Protein AF-A0A1Y6HIU4-F1 (afdb_monomer)

Structure (mmCIF, N/CA/C/O backbone):
data_AF-A0A1Y6HIU4-F1
#
_entry.id   AF-A0A1Y6HIU4-F1
#
loop_
_atom_site.group_PDB
_atom_site.id
_atom_site.type_symbol
_atom_site.label_atom_id
_atom_site.label_alt_id
_atom_site.label_comp_id
_atom_site.label_asym_id
_atom_site.label_entity_id
_atom_site.label_seq_id
_atom_site.pdbx_PDB_ins_code
_atom_site.Cartn_x
_atom_site.Cartn_y
_atom_site.Cartn_z
_atom_site.occupancy
_atom_site.B_iso_or_equiv
_atom_site.auth_seq_id
_atom_site.auth_comp_id
_atom_site.auth_asym_id
_atom_site.auth_atom_id
_atom_site.pdbx_PDB_model_num
ATOM 1 N N . MET A 1 1 ? 2.220 -11.453 2.843 1.00 41.94 1 MET A N 1
ATOM 2 C CA . MET A 1 1 ? 3.490 -11.785 2.184 1.00 41.94 1 MET A CA 1
ATOM 3 C C . MET A 1 1 ? 4.290 -10.498 2.107 1.00 41.94 1 MET A C 1
ATOM 5 O O . MET A 1 1 ? 4.022 -9.711 1.220 1.00 41.94 1 MET A O 1
ATOM 9 N N . MET A 1 2 ? 5.089 -10.189 3.134 1.00 50.50 2 MET A N 1
ATOM 10 C CA . MET A 1 2 ? 6.058 -9.087 3.047 1.00 50.50 2 MET A CA 1
ATOM 11 C C . MET A 1 2 ? 7.209 -9.565 2.162 1.00 50.50 2 MET A C 1
ATOM 13 O O . MET A 1 2 ? 7.617 -10.719 2.316 1.00 50.50 2 MET A O 1
ATOM 17 N N . GLY A 1 3 ? 7.715 -8.724 1.262 1.00 46.50 3 GLY A N 1
ATOM 18 C CA . GLY A 1 3 ? 8.957 -9.013 0.542 1.00 46.50 3 GLY A CA 1
ATOM 19 C C . GLY A 1 3 ? 10.105 -9.273 1.526 1.00 46.50 3 GLY A C 1
ATOM 20 O O . GLY A 1 3 ? 10.501 -8.379 2.272 1.00 46.50 3 GLY A O 1
ATOM 21 N N . LEU A 1 4 ? 10.603 -10.512 1.570 1.00 49.50 4 LEU A N 1
ATOM 22 C CA . LEU A 1 4 ? 11.748 -10.915 2.387 1.00 49.50 4 LEU A CA 1
ATOM 23 C C . LEU A 1 4 ? 12.969 -11.011 1.474 1.00 49.50 4 LEU A C 1
ATOM 25 O O . LEU A 1 4 ? 13.122 -11.986 0.739 1.00 49.50 4 LEU A O 1
ATOM 29 N N . LEU A 1 5 ? 13.826 -9.995 1.518 1.00 61.09 5 LEU A N 1
ATOM 30 C CA . LEU A 1 5 ? 15.212 -10.165 1.095 1.00 61.09 5 LEU A CA 1
ATOM 31 C C . LEU A 1 5 ? 15.957 -10.972 2.181 1.00 61.09 5 LEU A C 1
ATOM 33 O O . LEU A 1 5 ? 15.461 -11.068 3.308 1.00 61.09 5 LEU A O 1
ATOM 37 N N . PRO A 1 6 ? 17.137 -11.551 1.883 1.00 57.31 6 PRO A N 1
ATOM 38 C CA . PRO A 1 6 ? 17.939 -12.291 2.868 1.00 57.31 6 PRO A CA 1
ATOM 39 C C . PRO A 1 6 ? 18.219 -11.496 4.156 1.00 57.31 6 PRO A C 1
ATOM 41 O O . PRO A 1 6 ? 18.352 -12.078 5.226 1.00 57.31 6 PRO A O 1
ATOM 44 N N . GLU A 1 7 ? 18.230 -10.167 4.045 1.00 65.56 7 GLU A N 1
ATOM 45 C CA . GLU A 1 7 ? 18.485 -9.204 5.122 1.00 65.56 7 GLU A CA 1
ATOM 46 C C . GLU A 1 7 ? 17.248 -8.891 5.994 1.00 65.56 7 GLU A C 1
ATOM 48 O O . GLU A 1 7 ? 17.335 -8.118 6.948 1.00 65.56 7 GLU A O 1
ATOM 53 N N . GLY A 1 8 ? 16.078 -9.461 5.674 1.00 59.47 8 GLY A N 1
ATOM 54 C CA . GLY A 1 8 ? 14.808 -9.212 6.362 1.00 59.47 8 GLY A CA 1
ATOM 55 C C . GLY A 1 8 ? 13.798 -8.391 5.542 1.00 59.47 8 GLY A C 1
ATOM 56 O O . GLY A 1 8 ? 13.916 -8.290 4.317 1.00 59.47 8 GLY A O 1
ATOM 57 N N . PRO A 1 9 ? 12.749 -7.839 6.188 1.00 60.72 9 PRO A N 1
ATOM 58 C CA . PRO A 1 9 ? 11.727 -7.050 5.507 1.00 60.72 9 PRO A CA 1
ATOM 59 C C . PRO A 1 9 ? 12.329 -5.759 4.946 1.00 60.72 9 PRO A C 1
ATOM 61 O O . PRO A 1 9 ? 12.770 -4.897 5.706 1.00 60.72 9 PRO A O 1
ATOM 64 N N . VAL A 1 10 ? 12.307 -5.597 3.624 1.00 65.44 10 VAL A N 1
ATOM 65 C CA . VAL A 1 10 ? 12.750 -4.360 2.969 1.00 65.44 10 VAL A CA 1
ATOM 66 C C . VAL A 1 10 ? 11.538 -3.648 2.391 1.00 65.44 10 VAL A C 1
ATOM 68 O O . VAL A 1 10 ? 10.886 -4.135 1.472 1.00 65.44 10 VAL A O 1
ATOM 71 N N . GLY A 1 11 ? 11.220 -2.483 2.956 1.00 68.19 11 GLY A N 1
ATOM 72 C CA . GLY A 1 11 ? 10.183 -1.614 2.416 1.00 68.19 11 GLY A CA 1
ATOM 73 C C . GLY A 1 11 ? 10.706 -0.857 1.203 1.00 68.19 11 GLY A C 1
ATOM 74 O O . GLY A 1 11 ? 11.642 -0.070 1.335 1.00 68.19 11 GLY A O 1
ATOM 75 N N . MET A 1 12 ? 10.099 -1.063 0.035 1.00 78.38 12 MET A N 1
ATOM 76 C CA . MET A 1 12 ? 10.446 -0.303 -1.164 1.00 78.38 12 MET A CA 1
ATOM 77 C C . MET A 1 12 ? 9.614 0.983 -1.240 1.00 78.38 12 MET A C 1
ATOM 79 O O . MET A 1 12 ? 8.515 1.094 -0.683 1.00 78.38 12 MET A O 1
ATOM 83 N N . ARG A 1 13 ? 10.150 1.983 -1.939 1.00 83.44 13 ARG A N 1
ATOM 84 C CA . ARG A 1 13 ? 9.465 3.235 -2.279 1.00 83.44 13 ARG A CA 1
ATOM 85 C C . ARG A 1 13 ? 9.791 3.590 -3.721 1.00 83.44 13 ARG A C 1
ATOM 87 O O . ARG A 1 13 ? 10.888 3.288 -4.186 1.00 83.44 13 ARG A O 1
ATOM 94 N N . LEU A 1 14 ? 8.855 4.239 -4.406 1.00 86.06 14 LEU A N 1
ATOM 95 C CA . LEU A 1 14 ? 9.185 4.915 -5.654 1.00 86.06 14 LEU A CA 1
ATOM 96 C C . LEU A 1 14 ? 9.860 6.254 -5.328 1.00 8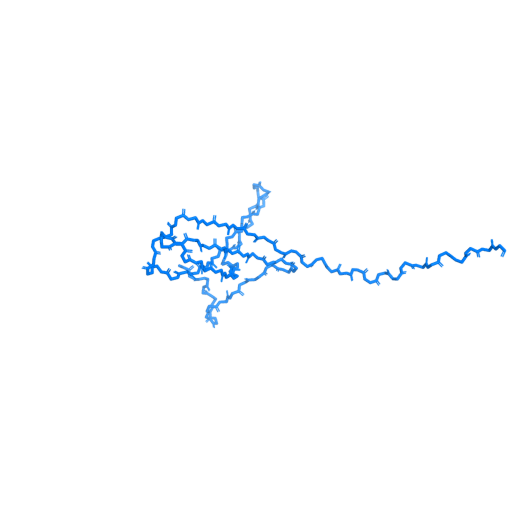6.06 14 LEU A C 1
ATOM 98 O O . LEU A 1 14 ? 9.394 6.959 -4.430 1.00 86.06 14 LEU A O 1
ATOM 102 N N . PRO A 1 15 ? 10.937 6.627 -6.036 1.00 84.19 15 PRO A N 1
ATOM 103 C CA . PRO A 1 15 ? 11.490 7.971 -5.945 1.00 84.19 15 PRO A CA 1
ATOM 104 C C . PRO A 1 15 ? 10.428 9.017 -6.295 1.00 84.19 15 PRO A C 1
ATOM 106 O O . PRO A 1 15 ? 9.665 8.830 -7.239 1.00 84.19 15 PRO A O 1
ATOM 109 N N . GLY A 1 16 ? 10.361 10.097 -5.517 1.00 86.50 16 GLY A N 1
ATOM 110 C CA . GLY A 1 16 ? 9.440 11.211 -5.760 1.00 86.50 16 GLY A CA 1
ATOM 111 C C . GLY A 1 16 ? 7.957 10.914 -5.522 1.00 86.50 16 GLY A C 1
ATOM 112 O O . GLY A 1 16 ? 7.177 11.852 -5.482 1.00 86.50 16 GLY A O 1
ATOM 113 N N . GLU A 1 17 ? 7.541 9.664 -5.298 1.00 89.88 17 GLU A N 1
ATOM 114 C CA . GLU A 1 17 ? 6.124 9.307 -5.188 1.00 89.88 17 GLU A CA 1
ATOM 115 C C . GLU A 1 17 ? 5.805 8.654 -3.841 1.00 89.88 17 GLU A C 1
ATOM 117 O O . GLU A 1 17 ? 6.442 7.688 -3.411 1.00 89.88 17 GLU A O 1
ATOM 122 N N . THR A 1 18 ? 4.774 9.162 -3.168 1.00 91.88 18 THR A N 1
ATOM 123 C CA . THR A 1 18 ? 4.245 8.574 -1.935 1.00 91.88 18 THR A CA 1
ATOM 124 C C . THR A 1 18 ? 2.774 8.235 -2.094 1.00 91.88 18 THR A C 1
ATOM 126 O O . THR A 1 18 ? 1.928 9.117 -2.216 1.00 91.88 18 THR A O 1
ATOM 129 N N . MET A 1 19 ? 2.462 6.944 -1.993 1.00 94.75 19 MET A N 1
ATOM 130 C CA . MET A 1 19 ? 1.084 6.471 -1.930 1.00 94.75 19 MET A CA 1
ATOM 131 C C . MET A 1 19 ? 0.549 6.576 -0.504 1.00 94.75 19 MET A C 1
ATOM 133 O O . MET A 1 19 ? 1.201 6.165 0.462 1.00 94.75 19 MET A O 1
ATOM 137 N N . LEU A 1 20 ? -0.668 7.088 -0.381 1.00 95.50 20 LEU A N 1
ATOM 138 C CA . LEU A 1 20 ? -1.417 7.205 0.860 1.00 95.50 20 LEU A CA 1
ATOM 139 C C . LEU A 1 20 ? -2.744 6.463 0.738 1.00 95.50 20 LEU A C 1
ATOM 141 O O . LEU A 1 20 ? -3.372 6.439 -0.323 1.00 95.50 20 LEU A O 1
ATOM 145 N N . ALA A 1 21 ? -3.214 5.929 1.858 1.00 96.44 21 ALA A N 1
ATOM 146 C CA . ALA A 1 21 ? -4.595 5.502 1.992 1.00 96.44 21 ALA A CA 1
ATOM 147 C C . ALA A 1 21 ? -5.224 6.125 3.234 1.00 96.44 21 ALA A C 1
ATOM 149 O O . ALA A 1 21 ? -4.605 6.207 4.296 1.00 96.44 21 ALA A O 1
ATOM 150 N N . ALA A 1 22 ? -6.477 6.537 3.083 1.00 96.06 22 ALA A N 1
ATOM 151 C CA . ALA A 1 22 ? -7.349 6.930 4.172 1.00 96.06 22 ALA A CA 1
ATOM 152 C C . ALA A 1 22 ? -8.524 5.955 4.227 1.00 96.06 22 ALA A C 1
ATOM 154 O O . ALA A 1 22 ? -9.186 5.704 3.220 1.00 96.06 22 ALA A O 1
ATOM 155 N N . VAL A 1 23 ? -8.794 5.413 5.407 1.00 96.00 23 VAL A N 1
ATOM 156 C CA . VAL A 1 23 ? -9.900 4.492 5.656 1.00 96.00 23 VAL A CA 1
ATOM 157 C C . VAL A 1 23 ? -10.889 5.131 6.618 1.00 96.00 23 VAL A C 1
ATOM 159 O O . VAL A 1 23 ? -10.503 5.762 7.603 1.00 96.00 23 VAL A O 1
ATOM 162 N N . THR A 1 24 ? -12.178 4.974 6.328 1.00 96.38 24 THR A N 1
ATOM 163 C CA . THR A 1 24 ? -13.268 5.386 7.221 1.00 96.38 24 THR A CA 1
ATOM 164 C C . THR A 1 24 ? -14.033 4.145 7.658 1.00 96.38 24 THR A C 1
ATOM 166 O O . THR A 1 24 ? -14.530 3.384 6.820 1.00 96.38 24 THR A O 1
ATOM 169 N N . GLY A 1 25 ? -14.086 3.925 8.970 1.00 94.94 25 GLY A N 1
ATOM 170 C CA . GLY A 1 25 ? -14.807 2.821 9.594 1.00 94.94 25 GLY A CA 1
ATOM 171 C C . GLY A 1 25 ? -16.307 3.093 9.746 1.00 94.94 25 GLY A C 1
ATOM 172 O O . GLY A 1 25 ? -16.784 4.204 9.507 1.00 94.94 25 GLY A O 1
ATOM 173 N N . ALA A 1 26 ? -17.068 2.075 10.144 1.00 94.38 26 ALA A N 1
ATOM 174 C CA . ALA A 1 26 ? -18.518 2.143 10.304 1.00 94.38 26 ALA A CA 1
ATOM 175 C C . ALA A 1 26 ? -18.956 3.084 11.437 1.00 94.38 26 ALA A C 1
ATOM 177 O O . ALA A 1 26 ? -20.040 3.656 11.356 1.00 94.38 26 ALA A O 1
ATOM 178 N N . SER A 1 27 ? -18.111 3.292 12.451 1.00 93.69 27 SER A N 1
ATOM 179 C CA . SER A 1 27 ? -18.338 4.297 13.500 1.00 93.69 27 SER A CA 1
ATOM 180 C C . SER A 1 27 ? -18.030 5.733 13.053 1.00 93.69 27 SER A C 1
ATOM 182 O O . SER A 1 27 ? -18.210 6.671 13.825 1.00 93.69 27 SER A O 1
ATOM 184 N N . GLY A 1 28 ? -17.527 5.920 11.827 1.00 93.69 28 GLY A N 1
ATOM 185 C CA . GLY A 1 28 ? -17.058 7.206 11.307 1.00 93.69 28 GLY A CA 1
ATOM 186 C C . GLY A 1 28 ? -15.616 7.549 11.695 1.00 93.69 28 GLY A C 1
ATOM 187 O O . GLY A 1 28 ? -15.087 8.562 11.231 1.00 93.69 28 GLY A O 1
ATOM 188 N N . LYS A 1 29 ? -14.947 6.710 12.500 1.00 93.69 29 LYS A N 1
ATOM 189 C CA . LYS A 1 29 ? -13.517 6.853 12.805 1.00 93.69 29 LYS A CA 1
ATOM 190 C C . LYS A 1 29 ? -12.683 6.767 11.530 1.00 93.69 29 LYS A C 1
ATOM 192 O O . LYS A 1 29 ? -12.915 5.911 10.676 1.00 93.69 29 LYS A O 1
ATOM 197 N N . LYS A 1 30 ? -11.688 7.647 11.424 1.00 94.19 30 LYS A N 1
ATOM 198 C CA . LYS A 1 30 ? -10.781 7.730 10.278 1.00 94.19 30 LYS A CA 1
ATOM 199 C C . LYS A 1 30 ? -9.379 7.307 10.684 1.00 94.19 30 LYS A C 1
ATOM 201 O O . LYS A 1 30 ? -8.907 7.689 11.750 1.00 94.19 30 LYS A O 1
ATOM 206 N N . GLN A 1 31 ? -8.721 6.554 9.816 1.00 94.94 31 GLN A N 1
ATOM 207 C CA . GLN A 1 31 ? -7.295 6.254 9.911 1.00 94.94 31 GLN A CA 1
ATOM 208 C C . GLN A 1 31 ? -6.660 6.605 8.566 1.00 94.94 31 GLN A C 1
ATOM 210 O O . GLN A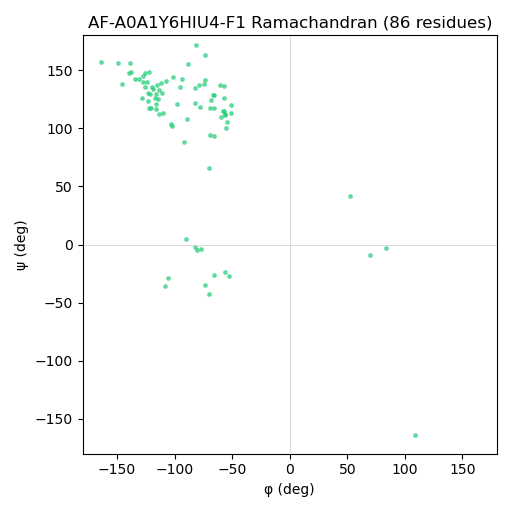 1 31 ? -7.293 6.440 7.524 1.00 94.94 31 GLN A O 1
ATOM 215 N N . ALA A 1 32 ? -5.429 7.100 8.572 1.00 95.00 32 ALA A N 1
ATOM 216 C CA . ALA A 1 32 ? -4.686 7.377 7.351 1.00 95.00 32 ALA A CA 1
ATOM 217 C C . ALA A 1 32 ? -3.228 6.971 7.534 1.00 95.00 32 ALA A C 1
ATOM 219 O O . ALA A 1 32 ? -2.693 7.048 8.639 1.00 95.00 32 ALA A O 1
ATOM 220 N N . GLY A 1 33 ? -2.596 6.530 6.453 1.00 93.56 33 GLY A N 1
ATOM 221 C CA . GLY A 1 33 ? -1.217 6.070 6.492 1.00 93.56 33 GLY A CA 1
ATOM 222 C C . GLY A 1 33 ? -0.597 5.993 5.108 1.00 93.56 33 GLY A C 1
ATOM 223 O O . GLY A 1 33 ? -1.295 5.890 4.096 1.00 93.56 33 GLY A O 1
ATOM 224 N N . SER A 1 34 ? 0.733 6.044 5.080 1.00 92.19 34 SER A N 1
ATOM 225 C CA . SER A 1 34 ? 1.494 5.771 3.867 1.00 92.19 34 SER A CA 1
ATOM 226 C C . SER A 1 34 ? 1.484 4.279 3.560 1.00 92.19 34 SER A C 1
ATOM 228 O O . SER A 1 34 ? 1.551 3.444 4.465 1.00 92.19 34 SER A O 1
ATOM 230 N N . LEU A 1 35 ? 1.389 3.957 2.275 1.00 92.62 35 LEU A N 1
ATOM 231 C CA . LEU A 1 35 ? 1.537 2.604 1.775 1.00 92.62 35 LEU A CA 1
ATOM 232 C C . LEU A 1 35 ? 2.985 2.368 1.346 1.00 92.62 35 LEU A C 1
ATOM 234 O O . LEU A 1 35 ? 3.624 3.233 0.748 1.00 92.62 35 LEU A O 1
ATOM 238 N N . VAL A 1 36 ? 3.485 1.168 1.607 1.00 90.88 36 VAL A N 1
ATOM 239 C CA . VAL A 1 36 ? 4.828 0.738 1.209 1.00 90.88 36 VAL A CA 1
ATOM 240 C C . VAL A 1 36 ? 4.729 -0.009 -0.112 1.00 90.88 36 VAL A C 1
ATOM 242 O O . VAL A 1 36 ? 3.832 -0.838 -0.272 1.00 90.88 36 VAL A O 1
ATOM 245 N N . LEU A 1 37 ? 5.630 0.271 -1.054 1.00 90.94 37 LEU A N 1
ATOM 246 C CA . LEU A 1 37 ? 5.737 -0.532 -2.268 1.00 90.94 37 LEU A CA 1
ATOM 247 C C . LEU A 1 37 ? 6.296 -1.902 -1.864 1.00 90.94 37 LEU A C 1
ATOM 249 O O . LEU A 1 37 ? 7.387 -1.999 -1.308 1.00 90.94 37 LEU A O 1
ATOM 253 N N . ASP A 1 38 ? 5.515 -2.951 -2.083 1.00 86.38 38 ASP A N 1
ATOM 254 C CA . ASP A 1 38 ? 5.848 -4.317 -1.662 1.00 86.38 38 ASP A CA 1
ATOM 255 C C . ASP A 1 38 ? 6.273 -5.180 -2.848 1.00 86.38 38 ASP A C 1
ATOM 257 O O . ASP A 1 38 ? 7.063 -6.1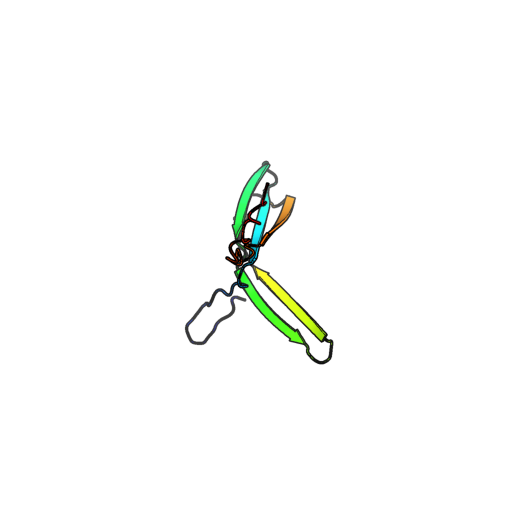06 -2.693 1.00 86.38 38 ASP A O 1
ATOM 261 N N . THR A 1 39 ? 5.766 -4.896 -4.049 1.00 85.50 39 THR A N 1
ATOM 262 C CA . THR A 1 39 ? 6.108 -5.670 -5.246 1.00 85.50 39 THR A CA 1
ATOM 263 C C . THR A 1 39 ? 6.155 -4.784 -6.480 1.00 85.50 39 THR A C 1
ATOM 265 O O . THR A 1 39 ? 5.277 -3.947 -6.697 1.00 85.50 39 THR A O 1
ATOM 268 N N . VAL A 1 40 ? 7.171 -5.030 -7.305 1.00 89.00 40 VAL A N 1
ATOM 269 C CA . VAL A 1 40 ? 7.316 -4.496 -8.658 1.00 89.00 40 VAL A CA 1
ATOM 270 C C . VAL A 1 40 ? 7.459 -5.681 -9.599 1.00 89.00 40 VAL A C 1
ATOM 272 O O . VAL A 1 40 ? 8.352 -6.506 -9.420 1.00 89.00 40 VAL A O 1
ATOM 275 N N . VAL A 1 41 ? 6.580 -5.768 -10.590 1.00 90.31 41 VAL A N 1
ATOM 276 C CA . VAL A 1 41 ? 6.677 -6.749 -11.674 1.00 90.31 41 VAL A CA 1
ATOM 277 C C . VAL A 1 41 ? 6.855 -5.988 -12.973 1.00 90.31 41 VAL A C 1
ATOM 279 O O . VAL A 1 41 ? 6.063 -5.100 -13.287 1.00 90.31 41 VAL A O 1
ATOM 282 N N . ILE A 1 42 ? 7.899 -6.339 -13.717 1.00 93.75 42 ILE A N 1
ATOM 283 C CA . ILE A 1 42 ? 8.172 -5.796 -15.043 1.00 93.75 42 ILE A CA 1
ATOM 284 C C . ILE A 1 42 ? 8.020 -6.949 -16.022 1.00 93.75 42 ILE A C 1
ATOM 286 O O . ILE A 1 42 ? 8.812 -7.889 -16.002 1.00 93.75 42 ILE A O 1
ATOM 290 N N . ASP A 1 43 ? 6.994 -6.864 -16.856 1.00 95.19 43 ASP A N 1
ATOM 291 C CA . ASP A 1 43 ? 6.802 -7.759 -17.985 1.00 95.19 43 ASP A CA 1
ATOM 292 C C . ASP A 1 43 ? 7.211 -7.006 -19.254 1.00 95.19 43 ASP A C 1
ATOM 294 O O . ASP A 1 43 ? 6.519 -6.097 -19.723 1.00 95.19 43 ASP A O 1
ATOM 298 N N . VAL A 1 44 ? 8.393 -7.338 -19.774 1.00 95.94 44 VAL A N 1
ATOM 299 C CA . VAL A 1 44 ? 8.961 -6.672 -20.953 1.00 95.94 44 VAL A CA 1
ATOM 300 C C . VAL A 1 44 ? 8.233 -7.101 -22.225 1.00 95.94 44 VAL A C 1
ATOM 302 O O . VAL A 1 44 ? 8.021 -6.271 -23.112 1.00 95.94 44 VAL A O 1
ATOM 305 N N . ASP A 1 45 ? 7.797 -8.357 -22.291 1.00 97.38 45 ASP A N 1
ATOM 306 C CA . ASP A 1 45 ? 7.107 -8.910 -23.453 1.00 97.38 45 ASP A CA 1
ATOM 307 C C . ASP A 1 45 ? 5.711 -8.291 -23.591 1.00 97.38 45 ASP A C 1
ATOM 309 O O . ASP A 1 45 ? 5.320 -7.851 -24.676 1.00 97.38 45 ASP A O 1
ATOM 313 N N . ALA A 1 46 ? 4.994 -8.148 -22.471 1.00 95.56 46 ALA A N 1
ATOM 314 C CA . ALA A 1 46 ? 3.705 -7.461 -22.410 1.00 95.56 46 ALA A CA 1
ATOM 315 C C . ALA A 1 46 ? 3.821 -5.926 -22.344 1.00 95.56 46 ALA A C 1
ATOM 317 O O . ALA A 1 46 ? 2.802 -5.233 -22.389 1.00 95.56 46 ALA A O 1
ATOM 318 N N . ARG A 1 47 ? 5.041 -5.377 -22.243 1.00 95.50 47 ARG A N 1
ATOM 319 C CA . ARG A 1 47 ? 5.321 -3.937 -22.065 1.00 95.50 47 ARG A CA 1
ATOM 320 C C . ARG A 1 47 ? 4.547 -3.322 -20.895 1.00 95.50 47 ARG A C 1
ATOM 322 O O . ARG A 1 47 ? 4.027 -2.209 -20.995 1.00 95.50 47 ARG A O 1
ATOM 329 N N . GLN A 1 48 ? 4.466 -4.048 -19.787 1.00 96.75 48 GLN A N 1
ATOM 330 C CA . GLN A 1 48 ? 3.676 -3.668 -18.625 1.00 96.75 48 GLN A CA 1
ATOM 331 C C . GLN A 1 48 ? 4.540 -3.616 -17.366 1.00 96.75 48 GLN A C 1
ATOM 333 O O . GLN A 1 48 ? 5.361 -4.493 -17.107 1.00 96.75 48 GLN A O 1
ATOM 338 N N . VAL A 1 49 ? 4.294 -2.601 -16.539 1.00 93.06 49 VAL A N 1
ATOM 339 C CA . VAL A 1 49 ? 4.804 -2.544 -15.168 1.00 93.06 49 VAL A CA 1
ATOM 340 C C . VAL A 1 49 ? 3.619 -2.615 -14.217 1.00 93.06 49 VAL A C 1
ATOM 342 O O . VAL A 1 49 ? 2.688 -1.818 -14.316 1.00 93.06 49 VAL A O 1
ATOM 345 N N . SER A 1 50 ? 3.661 -3.572 -13.295 1.00 92.38 50 SER A N 1
ATOM 346 C CA . SER A 1 50 ? 2.675 -3.724 -12.227 1.00 92.38 50 SER A CA 1
ATOM 347 C C . SER A 1 50 ? 3.311 -3.399 -10.885 1.00 92.38 50 SER A C 1
ATOM 349 O O . SER A 1 50 ? 4.373 -3.919 -10.541 1.00 92.38 50 SER A O 1
ATOM 351 N N . LEU A 1 51 ? 2.645 -2.542 -10.118 1.00 91.94 51 LEU A N 1
ATOM 352 C CA . LEU A 1 51 ? 3.121 -2.045 -8.834 1.00 91.94 51 LEU A CA 1
ATOM 353 C C . LEU A 1 51 ? 2.084 -2.355 -7.758 1.00 91.94 51 LEU A C 1
ATOM 355 O O . LEU A 1 51 ? 0.898 -2.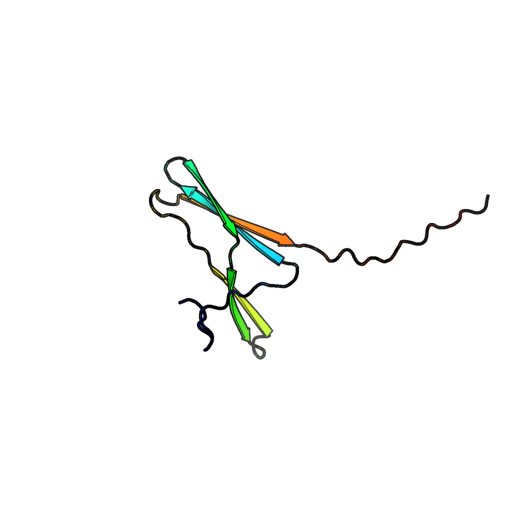072 -7.930 1.00 91.94 51 LEU A O 1
ATOM 359 N N . VAL A 1 52 ? 2.531 -2.937 -6.646 1.00 91.19 52 VAL A N 1
ATOM 360 C CA . VAL A 1 52 ? 1.662 -3.305 -5.524 1.00 91.19 52 VAL A CA 1
ATOM 361 C C . VAL A 1 52 ? 2.122 -2.580 -4.272 1.00 91.19 52 VAL A C 1
ATOM 363 O O . VAL A 1 52 ? 3.219 -2.821 -3.767 1.00 91.19 52 VAL A O 1
ATOM 366 N N . TRP A 1 53 ? 1.246 -1.733 -3.737 1.00 92.19 53 TRP A N 1
ATOM 367 C CA . TRP A 1 53 ? 1.440 -1.079 -2.449 1.00 92.19 53 TRP A CA 1
ATOM 368 C C . TRP A 1 53 ? 0.629 -1.764 -1.355 1.00 92.19 53 TRP A C 1
ATOM 370 O O . TRP A 1 53 ? -0.489 -2.227 -1.588 1.00 92.19 53 TRP A O 1
ATOM 380 N N . ARG A 1 54 ? 1.183 -1.818 -0.141 1.00 91.38 54 ARG A N 1
ATOM 381 C CA . ARG A 1 54 ? 0.555 -2.459 1.019 1.00 91.38 54 ARG A CA 1
ATOM 382 C C . ARG A 1 54 ? 0.583 -1.536 2.228 1.00 91.38 54 ARG A C 1
ATOM 384 O O . ARG A 1 54 ? 1.547 -0.816 2.468 1.00 91.38 54 ARG A O 1
ATOM 391 N N . GLY A 1 55 ? -0.495 -1.588 2.997 1.00 89.62 55 GLY A N 1
ATOM 392 C CA . GLY A 1 55 ? -0.645 -0.895 4.268 1.00 89.62 55 GLY A CA 1
ATOM 393 C C . GLY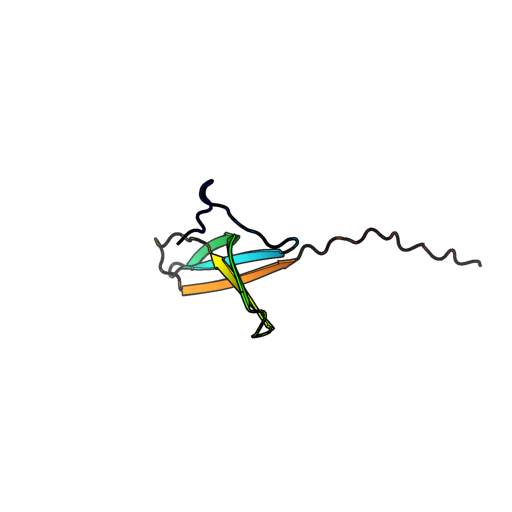 A 1 55 ? -1.545 -1.705 5.188 1.00 89.62 55 GLY A C 1
ATOM 394 O O . GLY A 1 55 ? -2.353 -2.512 4.722 1.00 89.62 55 GLY A O 1
ATOM 395 N N . THR A 1 56 ? -1.390 -1.493 6.489 1.00 90.50 56 THR A N 1
ATOM 396 C CA . THR A 1 56 ? -2.179 -2.166 7.523 1.00 90.50 56 THR A CA 1
ATOM 397 C C . THR A 1 56 ? -2.940 -1.115 8.313 1.00 90.50 56 THR A C 1
ATOM 399 O O . THR A 1 56 ? -2.363 -0.110 8.718 1.00 90.50 56 THR A O 1
ATOM 402 N N . PHE A 1 57 ? -4.226 -1.366 8.541 1.00 90.00 57 PHE A N 1
ATOM 403 C CA . PHE A 1 57 ? -5.116 -0.499 9.310 1.00 90.00 57 PHE A CA 1
ATOM 404 C C . PHE A 1 57 ? -5.773 -1.311 10.420 1.00 90.00 57 PHE A C 1
ATOM 406 O O . PHE A 1 57 ? -6.027 -2.508 10.253 1.00 90.00 57 PHE A O 1
ATOM 413 N N . GLU A 1 58 ? -6.055 -0.674 11.554 1.00 87.44 58 GLU A N 1
ATOM 414 C CA . GLU A 1 58 ? -6.714 -1.350 12.664 1.00 87.44 58 GLU A CA 1
ATOM 415 C C . GLU A 1 58 ? -8.142 -1.736 12.277 1.00 87.44 58 GLU A C 1
ATOM 417 O O . GL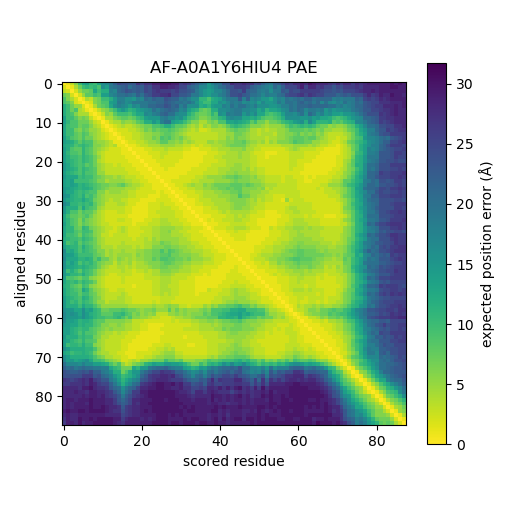U A 1 58 ? -8.935 -0.903 11.834 1.00 87.44 58 GLU A O 1
ATOM 422 N N . ARG A 1 59 ? -8.483 -3.013 12.483 1.00 82.38 59 ARG A N 1
ATOM 423 C CA . ARG A 1 59 ? -9.790 -3.590 12.133 1.00 82.38 59 ARG A CA 1
ATOM 424 C C . ARG A 1 59 ? -10.824 -3.497 13.263 1.00 82.38 59 ARG A C 1
ATOM 426 O O . ARG A 1 59 ? -11.917 -4.035 13.130 1.00 82.38 59 ARG A O 1
ATOM 433 N N . ALA A 1 60 ? -10.505 -2.841 14.379 1.00 88.62 60 ALA A N 1
ATOM 434 C CA . ALA A 1 60 ? -11.434 -2.711 15.508 1.00 88.62 60 ALA A CA 1
ATOM 435 C C . ALA A 1 60 ? -12.779 -2.071 15.102 1.00 88.62 60 ALA A C 1
ATOM 437 O O . ALA A 1 60 ? -13.798 -2.318 15.740 1.00 88.62 60 ALA A O 1
ATOM 438 N N . ASP A 1 61 ? -12.786 -1.297 14.014 1.00 88.00 61 ASP A N 1
ATOM 439 C CA . ASP A 1 61 ? -13.980 -0.801 13.340 1.00 88.00 61 ASP A CA 1
ATOM 440 C C . ASP A 1 61 ? -14.016 -1.311 11.889 1.00 88.00 61 ASP A C 1
ATOM 442 O O . ASP A 1 61 ? -13.002 -1.310 11.186 1.00 88.00 61 ASP A O 1
ATOM 446 N N . ALA A 1 62 ? -15.182 -1.771 11.431 1.00 91.56 62 ALA A N 1
ATOM 447 C CA . ALA A 1 62 ? -15.333 -2.328 10.091 1.00 91.56 62 ALA A CA 1
ATOM 448 C C . ALA A 1 62 ? -15.162 -1.230 9.033 1.00 91.56 62 ALA A C 1
ATOM 450 O O . ALA A 1 62 ? -15.888 -0.238 9.041 1.00 91.56 62 ALA A O 1
ATOM 451 N N . ILE A 1 63 ? -14.231 -1.416 8.096 1.00 92.94 63 ILE A N 1
ATOM 452 C CA . ILE A 1 63 ? -13.962 -0.443 7.030 1.00 92.94 63 ILE A CA 1
ATOM 453 C C . ILE A 1 63 ? -15.177 -0.339 6.098 1.00 92.94 63 ILE A C 1
ATOM 455 O O . ILE A 1 63 ? -15.666 -1.345 5.585 1.00 92.94 63 ILE A O 1
ATOM 459 N N . ARG A 1 64 ? -15.648 0.890 5.861 1.00 95.19 64 ARG A N 1
ATOM 460 C CA . ARG A 1 64 ? -16.740 1.205 4.923 1.00 95.19 64 ARG A CA 1
ATOM 461 C C . ARG A 1 64 ? -16.253 1.902 3.665 1.00 95.19 64 ARG A C 1
ATOM 463 O O . ARG A 1 64 ? -16.781 1.646 2.589 1.00 95.19 64 ARG A O 1
ATOM 470 N N . HIS A 1 65 ? -15.243 2.755 3.805 1.00 95.31 65 HIS A N 1
ATOM 471 C CA . HIS A 1 65 ? -14.669 3.500 2.694 1.00 95.31 65 HIS A CA 1
ATOM 472 C C . HIS A 1 65 ? -13.151 3.459 2.748 1.00 95.31 65 HIS A C 1
ATOM 474 O O . HIS A 1 65 ? -12.557 3.546 3.826 1.00 95.31 65 HIS A O 1
ATOM 480 N N . VAL A 1 66 ? -12.547 3.370 1.568 1.00 94.88 66 VAL A N 1
ATOM 481 C CA . VAL A 1 66 ? -11.109 3.497 1.354 1.00 94.88 66 VAL A CA 1
ATOM 482 C C . VAL A 1 66 ? -10.911 4.528 0.254 1.00 94.88 66 VAL A C 1
ATOM 484 O O . VAL A 1 66 ? -11.480 4.391 -0.827 1.00 94.88 66 VAL A O 1
ATOM 487 N N . SER A 1 67 ? -10.104 5.540 0.539 1.00 96.25 67 SER A N 1
ATOM 488 C CA . SER A 1 67 ? -9.647 6.521 -0.437 1.00 96.25 67 SER A CA 1
ATOM 489 C C . SER A 1 67 ? -8.149 6.363 -0.615 1.00 96.25 67 SER A C 1
ATOM 491 O O . SER A 1 67 ? -7.413 6.269 0.368 1.00 96.25 67 SER A O 1
ATOM 493 N N . LEU A 1 68 ? -7.707 6.341 -1.867 1.00 95.44 68 LEU A N 1
ATOM 494 C CA . LEU A 1 68 ? -6.298 6.280 -2.233 1.00 95.44 68 LEU A CA 1
ATOM 495 C C . LEU A 1 68 ? -5.865 7.638 -2.772 1.00 95.44 68 LEU A C 1
ATOM 497 O O . LEU A 1 68 ? -6.621 8.294 -3.488 1.00 95.44 68 LEU A O 1
ATOM 501 N N . GLY A 1 69 ? -4.657 8.049 -2.414 1.00 94.25 69 GLY A N 1
ATOM 502 C CA . GLY A 1 69 ? -4.041 9.275 -2.894 1.00 94.25 69 GLY A CA 1
ATOM 503 C C . GLY A 1 69 ? -2.573 9.050 -3.210 1.00 94.25 69 GLY A C 1
ATOM 504 O O . GLY A 1 69 ? -1.943 8.148 -2.660 1.00 94.25 69 GLY A O 1
ATOM 505 N N . SER A 1 70 ? -2.049 9.891 -4.089 1.00 92.88 70 SER A N 1
ATOM 506 C CA . SER A 1 70 ? -0.644 9.916 -4.475 1.00 92.88 70 SER A CA 1
ATOM 507 C C . SER A 1 70 ? -0.121 11.326 -4.259 1.00 92.88 70 SER A C 1
ATOM 509 O O . SER A 1 70 ? -0.816 12.293 -4.582 1.00 92.88 70 SER A O 1
ATOM 511 N N . ILE A 1 71 ? 1.064 11.445 -3.674 1.00 91.12 71 ILE A N 1
ATOM 512 C CA . ILE A 1 71 ? 1.779 12.711 -3.552 1.00 91.12 71 ILE A CA 1
ATOM 513 C C . ILE A 1 71 ? 3.064 12.579 -4.350 1.00 91.12 71 ILE A C 1
ATOM 515 O O . ILE A 1 71 ? 3.943 11.796 -3.978 1.00 91.12 71 ILE A O 1
ATOM 519 N N . ASN A 1 72 ? 3.170 13.399 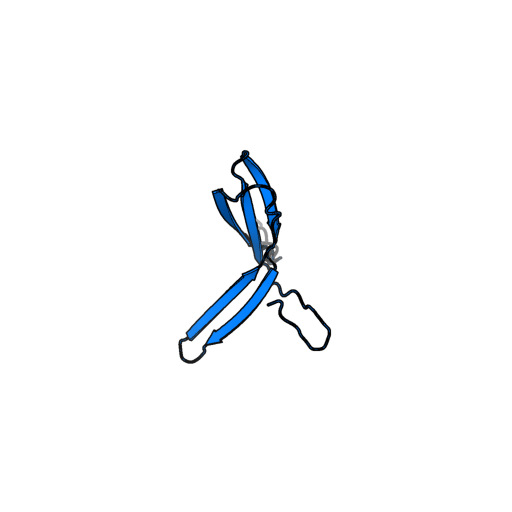-5.391 1.00 87.88 72 ASN A N 1
ATOM 520 C CA . ASN A 1 72 ? 4.375 13.524 -6.181 1.00 87.88 72 ASN A CA 1
ATOM 521 C C . ASN A 1 72 ? 5.172 14.744 -5.709 1.00 87.88 72 ASN A C 1
ATOM 523 O O . ASN A 1 72 ? 4.683 15.876 -5.723 1.00 87.88 72 ASN A O 1
ATOM 527 N N . PHE A 1 73 ? 6.401 14.501 -5.282 1.00 72.44 73 PHE A N 1
ATOM 528 C CA . PHE A 1 73 ? 7.410 15.521 -5.088 1.00 72.44 73 PHE A CA 1
ATOM 529 C C . PHE A 1 73 ? 8.183 15.602 -6.397 1.00 72.44 73 PHE A C 1
ATOM 531 O O . PHE A 1 73 ? 9.171 14.890 -6.580 1.00 72.44 73 PHE A O 1
ATOM 538 N N . ALA A 1 74 ? 7.712 16.439 -7.321 1.00 63.75 74 ALA A N 1
ATOM 539 C CA . ALA A 1 74 ? 8.538 16.801 -8.458 1.00 63.75 74 ALA A CA 1
ATOM 540 C C . ALA A 1 74 ? 9.829 17.395 -7.884 1.00 63.75 74 ALA A C 1
ATOM 542 O O . ALA A 1 74 ? 9.764 18.303 -7.046 1.00 63.75 74 ALA A O 1
ATOM 543 N N . GLU A 1 75 ? 10.988 16.862 -8.281 1.00 54.31 75 GLU A N 1
ATOM 544 C CA . GLU A 1 75 ? 12.238 17.582 -8.076 1.00 54.31 75 GLU A CA 1
ATOM 545 C C . GLU A 1 75 ? 12.014 18.983 -8.642 1.00 54.31 75 GLU A C 1
ATOM 547 O O . GLU A 1 75 ? 11.644 19.154 -9.805 1.00 54.31 75 GLU A O 1
ATOM 552 N N . VAL A 1 76 ? 12.147 19.996 -7.787 1.00 50.84 76 VAL A N 1
ATOM 553 C CA . VAL A 1 76 ? 12.277 21.363 -8.265 1.00 50.84 76 VAL A CA 1
ATOM 554 C C . VAL A 1 76 ? 13.606 21.366 -9.002 1.00 50.84 76 VAL A C 1
ATOM 556 O O . VAL A 1 76 ? 14.652 21.511 -8.372 1.00 50.84 76 VAL A O 1
ATOM 559 N N . ASP A 1 77 ? 13.565 21.130 -10.314 1.00 48.03 77 ASP A N 1
ATOM 560 C CA . ASP A 1 77 ? 14.698 21.359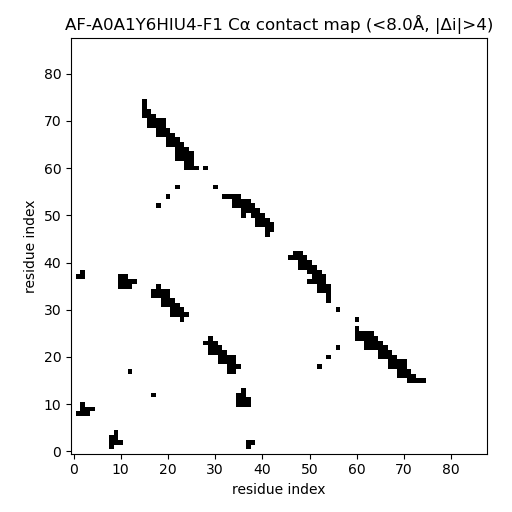 -11.196 1.00 48.03 77 ASP A CA 1
ATOM 561 C C . ASP A 1 77 ? 15.100 22.816 -10.987 1.00 48.03 77 ASP A C 1
ATOM 563 O O . ASP A 1 77 ? 14.451 23.755 -11.453 1.00 48.03 77 ASP A O 1
ATOM 567 N N . GLY A 1 78 ? 16.146 23.007 -10.187 1.00 47.53 78 GLY A N 1
ATOM 568 C CA . GLY A 1 78 ? 16.740 24.294 -9.889 1.00 47.53 78 GLY A CA 1
ATOM 569 C C . GLY A 1 78 ? 17.458 24.828 -11.118 1.0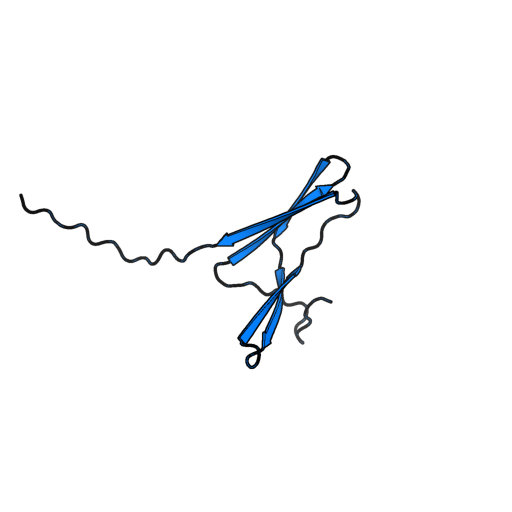0 47.53 78 GLY A C 1
ATOM 570 O O . GLY A 1 78 ? 18.676 24.956 -11.113 1.00 47.53 78 GLY A O 1
ATOM 571 N N . HIS A 1 79 ? 16.721 25.143 -12.179 1.00 42.56 79 HIS A N 1
ATOM 572 C CA . HIS A 1 79 ? 17.159 26.128 -13.148 1.00 42.56 79 HIS A CA 1
ATOM 573 C C . HIS A 1 79 ? 16.648 27.487 -12.670 1.00 42.56 79 HIS A C 1
ATOM 575 O O . HIS A 1 79 ? 15.442 27.738 -12.728 1.00 42.56 79 HIS A O 1
ATOM 581 N N . PRO A 1 80 ? 17.522 28.384 -12.171 1.00 43.91 80 PRO A N 1
ATOM 582 C CA . PRO A 1 80 ? 17.123 29.765 -11.983 1.00 43.91 80 PRO A CA 1
ATOM 583 C C . PRO A 1 80 ? 16.729 30.296 -13.360 1.00 43.91 80 PRO A C 1
ATOM 585 O O . PRO A 1 80 ? 17.574 30.448 -14.241 1.00 43.91 80 PRO A O 1
ATOM 588 N N . SER A 1 81 ? 15.430 30.530 -13.554 1.00 44.59 81 SER A N 1
ATOM 589 C CA . SER A 1 81 ? 14.914 31.262 -14.704 1.00 44.59 81 SER A CA 1
ATOM 590 C C . SER A 1 81 ? 15.649 32.594 -14.734 1.00 44.59 81 SER A C 1
ATOM 592 O O . SER A 1 81 ? 15.423 33.448 -13.874 1.00 44.59 81 SER A O 1
ATOM 594 N N . ALA A 1 82 ? 16.591 32.739 -15.667 1.00 47.66 82 ALA A N 1
ATOM 595 C CA . ALA A 1 82 ? 17.317 33.976 -15.864 1.00 47.66 82 ALA A CA 1
ATOM 596 C C . ALA A 1 82 ? 16.278 35.070 -16.120 1.00 47.66 82 ALA A C 1
ATOM 598 O O . ALA A 1 82 ? 15.570 35.040 -17.123 1.00 47.66 82 ALA A O 1
ATOM 599 N N . ALA A 1 83 ? 16.144 35.991 -15.168 1.00 47.16 83 ALA A N 1
ATOM 600 C CA . ALA A 1 83 ? 15.331 37.176 -15.341 1.00 47.16 83 ALA A CA 1
ATOM 601 C C . ALA A 1 83 ? 15.861 37.922 -16.571 1.00 47.16 83 ALA A C 1
ATOM 603 O O . ALA A 1 83 ? 17.009 38.378 -16.578 1.00 47.16 83 ALA A O 1
ATOM 604 N N . GLU A 1 84 ? 15.037 38.011 -17.615 1.00 45.09 84 GLU A N 1
ATOM 605 C CA . GLU A 1 84 ? 15.252 38.930 -18.724 1.00 45.09 84 GLU A CA 1
ATOM 606 C C . GLU A 1 84 ? 15.491 40.326 -18.142 1.00 45.09 84 GLU A C 1
ATOM 608 O O . GLU A 1 84 ? 14.608 40.940 -17.538 1.00 45.09 84 GLU A O 1
ATOM 613 N N . LYS A 1 85 ? 16.715 40.834 -18.305 1.00 45.25 85 LYS A N 1
ATOM 614 C CA . LYS A 1 85 ? 16.991 42.255 -18.128 1.00 45.25 85 LYS A CA 1
ATOM 615 C C . LYS A 1 85 ? 16.307 42.989 -19.275 1.00 45.25 85 LYS A C 1
ATOM 617 O O . LYS A 1 85 ? 16.878 43.114 -20.355 1.00 45.25 85 LYS A O 1
ATOM 622 N N . GLY A 1 86 ? 15.091 43.466 -19.025 1.00 39.78 86 GLY A N 1
ATOM 623 C CA . GLY A 1 86 ? 14.445 44.471 -19.858 1.00 39.78 86 GLY A CA 1
ATOM 624 C C . GLY A 1 86 ? 15.325 45.718 -19.913 1.00 39.78 86 GLY A C 1
ATOM 625 O O . GLY A 1 86 ? 15.584 46.352 -18.892 1.00 39.78 86 GLY A O 1
ATOM 626 N N . HIS A 1 87 ? 15.832 46.011 -21.106 1.00 43.91 87 HIS A N 1
ATOM 627 C CA . HIS A 1 87 ? 16.467 47.273 -21.454 1.00 43.91 87 HIS A CA 1
ATOM 628 C C . HIS A 1 87 ? 15.347 48.262 -21.797 1.00 43.91 87 HIS A C 1
ATOM 630 O O . HIS A 1 87 ? 14.550 47.988 -22.695 1.00 43.91 87 HIS A O 1
ATOM 636 N N . GLY A 1 88 ? 15.284 49.378 -21.075 1.00 48.75 88 GLY A N 1
ATOM 637 C CA . GLY A 1 88 ? 14.371 50.493 -21.310 1.00 48.75 88 GLY A CA 1
ATOM 638 C C . GLY A 1 88 ? 14.877 51.729 -20.596 1.00 48.75 88 GLY A C 1
ATOM 639 O O . GLY A 1 88 ? 15.170 51.598 -19.387 1.00 48.75 88 GLY A O 1
#

Radius of gyration: 20.18 Å; Cα contacts (8 Å, |Δi|>4): 125; chains: 1; bounding box: 37×63×39 Å

pLDDT: mean 79.77, std 19.23, range [39.78, 97.38]

Mean predicted aligned error: 11.11 Å

Organism: NCBI:txid48664

Sequence (88 aa):
MMGLLPEGPVGMRLPGETMLAAVTGASGKKQAGSLVLDTVVIDVDARQVSLVWRGTFERADAIRHVSLGSINFAEVDGHPSAAEKGHG

Solvent-accessible surface area (backbone atoms only — not comparable to full-atom values): 5725 Å² total; per-residue (Å²): 134,77,45,69,51,99,92,40,83,60,82,41,74,58,85,51,47,45,43,34,38,39,39,31,24,71,89,66,52,72,51,71,47,69,38,34,35,57,46,80,46,78,39,75,90,78,72,43,77,49,77,41,70,46,73,86,75,83,70,93,44,57,76,72,45,78,48,77,49,76,47,74,54,72,78,78,74,84,67,80,76,76,75,80,79,81,85,129

Nearest PDB structures (foldseek):
  7ylr-assembly1_A  TM=3.520E-01  e=1.377E+00  Variovorax paradoxus
  6ewb-assembly2_C  TM=3.675E-01  e=2.401E+00  Norovirus Hu/GII.4/Sydney/NSW0514/2012/AU
  6w5j-assembly1_A  TM=4.683E-01  e=4.679E+00  Norovirus Hu/1968/US
  4x2w-assembly2_B  TM=4.652E-01  e=3.960E+00  Murine norovirus 1
  7k6v-assembly1_EC  TM=3.179E-01  e=6.533E+00  Norovirus Hu/Houston/TCH186/2002/US

InterPro domains:
  IPR018683 Domain of unknown function DUF2169 [PF09937] (2-54)

Secondary structure (DSSP, 8-state):
---EETTEE--B-BTTEEEEEEEEETTS-EEEEEPEEEEEEEETTTTEEEEEEE----TTS-EEEEEEEEEE----------------

Foldseek 3Di:
DADQDVVGRDFADDPQKWKKKWWAFPVRDIDIDTWTFRDWDQDVVVRDIDTDTDDDDDPPGPTDDMDMDMGGDDPPPPDPPPPPPDDD